Protein AF-A0A961IQ06-F1 (afdb_monomer_lite)

pLDDT: mean 85.42, std 9.03, range [46.91, 94.62]

Foldseek 3Di:
DDDPLLVLLLLLLQLLLLLLCVVPQCDPVNVVLSVLLCVLSVHDDPSSVVSVVSNVDRQDPVSNVVSLLVNLQLLVDPVSLVVVVVSLCSSVVVDPDDDPSNVVSSVVSVVSNVPPVSSVVSVVD

Secondary structure (DSSP, 8-state):
---HHHHHHHHHHHHHHHHHHHTSS--HHHHHHHHHHHHHTT--HHHHHHHHHHHTS---HHHHHHHHHHHHHHTTSHHHHHHHHHHHHHHHHT-SS--HHHHHHHHHHHHHHH-HHHHHHHHH-

Sequence (125 aa):
MFTQEDSLCEILLKVMMAEAWQAGPLDDERRSLVEGWLQTLCMEGPECARIQALMDREIDAFQAELHESELRAALASEENRRRVRRLLDRILGQRRTVFPLEAAVTEKIERLMNDRSGIERLLQS

Radius of gyration: 13.82 Å; chains: 1; bounding box: 31×32×42 Å

Structure (mmCIF, N/CA/C/O backbone):
data_AF-A0A961IQ06-F1
#
_entry.id   AF-A0A961IQ06-F1
#
loop_
_atom_site.group_PDB
_atom_site.id
_atom_site.type_symbol
_atom_site.label_atom_id
_atom_site.label_alt_id
_atom_site.label_comp_id
_atom_site.label_asym_id
_atom_site.label_entity_id
_atom_site.label_seq_id
_atom_site.pdbx_PDB_ins_code
_atom_site.Cartn_x
_atom_site.Cartn_y
_atom_site.Cartn_z
_atom_site.occupancy
_atom_site.B_iso_or_equiv
_atom_site.auth_seq_id
_atom_site.auth_comp_id
_atom_site.auth_asym_id
_atom_site.auth_atom_id
_atom_site.pdbx_PDB_model_num
ATOM 1 N N . MET A 1 1 ? 4.046 20.655 5.475 1.00 46.91 1 MET A N 1
ATOM 2 C CA . MET A 1 1 ? 2.894 20.593 6.398 1.00 46.91 1 MET A CA 1
ATOM 3 C C . MET A 1 1 ? 2.311 19.214 6.194 1.00 46.91 1 MET A C 1
ATOM 5 O O . MET A 1 1 ? 1.881 18.954 5.087 1.00 46.91 1 MET A O 1
ATOM 9 N N . PHE A 1 2 ? 2.437 18.319 7.171 1.00 51.84 2 PHE A N 1
ATOM 10 C CA . PHE A 1 2 ? 1.986 16.933 7.033 1.00 51.84 2 PHE A CA 1
ATOM 11 C C . PHE A 1 2 ? 0.458 16.916 7.071 1.00 51.84 2 PHE A C 1
ATOM 13 O O . PHE A 1 2 ? -0.130 17.302 8.086 1.00 51.84 2 PHE A O 1
ATOM 20 N N . THR A 1 3 ? -0.188 16.576 5.959 1.00 63.69 3 THR A N 1
ATOM 21 C CA . THR A 1 3 ? -1.649 16.505 5.899 1.00 63.69 3 THR A CA 1
ATOM 22 C C . THR A 1 3 ? -2.115 15.082 6.215 1.00 63.69 3 THR A C 1
ATOM 24 O O . THR A 1 3 ? -1.393 14.108 6.014 1.00 63.69 3 THR A O 1
ATOM 27 N N . GLN A 1 4 ? -3.348 14.930 6.711 1.00 66.62 4 GLN A N 1
ATOM 28 C CA . GLN A 1 4 ? -3.961 13.600 6.872 1.00 66.62 4 GLN A CA 1
ATOM 29 C C . GLN A 1 4 ? -4.054 12.823 5.546 1.00 66.62 4 GLN A C 1
ATOM 31 O O . GLN A 1 4 ? -4.210 11.604 5.559 1.00 66.62 4 GLN A O 1
ATOM 36 N N . GLU A 1 5 ? -4.001 13.523 4.413 1.00 74.12 5 GLU A N 1
ATOM 37 C CA . GLU A 1 5 ? -4.009 12.929 3.080 1.00 74.12 5 GLU A CA 1
ATOM 38 C C . GLU A 1 5 ? -2.672 12.242 2.778 1.00 74.12 5 GLU A C 1
ATOM 40 O O . GLU A 1 5 ? -2.673 11.078 2.380 1.00 74.12 5 GLU A O 1
ATOM 45 N N . ASP A 1 6 ? -1.551 12.884 3.121 1.00 76.94 6 ASP A N 1
ATOM 46 C CA . ASP A 1 6 ? -0.203 12.321 2.953 1.00 76.94 6 ASP A CA 1
ATOM 47 C C . ASP A 1 6 ? -0.021 11.027 3.758 1.00 76.94 6 ASP A C 1
ATOM 49 O O . ASP A 1 6 ? 0.550 10.053 3.270 1.00 76.94 6 ASP A O 1
ATOM 53 N N . SER A 1 7 ? -0.579 10.973 4.975 1.00 84.31 7 SER A N 1
ATOM 54 C CA . SER A 1 7 ? -0.534 9.767 5.816 1.00 84.31 7 SER A CA 1
ATOM 55 C C . SER A 1 7 ? -1.257 8.581 5.178 1.00 84.31 7 SER A C 1
ATOM 57 O O . SER A 1 7 ? -0.763 7.456 5.207 1.00 84.31 7 SER A O 1
ATOM 59 N N . LEU A 1 8 ? -2.447 8.819 4.616 1.00 90.00 8 LEU A N 1
ATOM 60 C CA . LEU A 1 8 ? -3.251 7.766 4.001 1.00 90.00 8 LEU A CA 1
ATOM 61 C C . LEU A 1 8 ? -2.615 7.276 2.696 1.00 90.00 8 LEU A C 1
ATOM 63 O O . LEU A 1 8 ? -2.597 6.072 2.449 1.00 90.00 8 LEU A O 1
ATOM 67 N N . CYS A 1 9 ? -2.074 8.195 1.892 1.00 90.19 9 CYS A N 1
ATOM 68 C CA . CYS A 1 9 ? -1.317 7.868 0.687 1.00 90.19 9 CYS A CA 1
ATOM 69 C C . CYS A 1 9 ? -0.070 7.037 1.013 1.00 90.19 9 CYS A C 1
ATOM 71 O O . CYS A 1 9 ? 0.178 6.034 0.345 1.00 90.19 9 CYS A O 1
ATOM 73 N N . GLU A 1 10 ? 0.673 7.393 2.066 1.00 90.12 10 GLU A N 1
ATOM 74 C CA . GLU A 1 10 ? 1.839 6.628 2.511 1.00 90.12 10 GLU A CA 1
ATOM 75 C C . GLU A 1 10 ? 1.453 5.201 2.937 1.00 90.12 10 GLU A C 1
ATOM 77 O O . GLU A 1 10 ? 2.075 4.238 2.488 1.00 90.12 10 GLU A O 1
ATOM 82 N N . ILE A 1 11 ? 0.416 5.045 3.771 1.00 92.62 11 ILE A N 1
ATOM 83 C CA . ILE A 1 11 ? -0.064 3.726 4.223 1.00 92.62 11 ILE A CA 1
ATOM 84 C C . ILE A 1 11 ? -0.517 2.877 3.030 1.00 92.62 11 ILE A C 1
ATOM 86 O O . ILE A 1 11 ? -0.146 1.708 2.926 1.00 92.62 11 ILE A O 1
ATOM 90 N N . LEU A 1 12 ? -1.284 3.463 2.107 1.00 93.75 12 LEU A N 1
ATOM 91 C CA . LEU A 1 12 ? -1.732 2.775 0.900 1.00 93.75 12 LEU A CA 1
ATOM 92 C C . LEU A 1 12 ? -0.536 2.291 0.069 1.00 93.75 12 LEU A C 1
ATOM 94 O O . LEU A 1 12 ? -0.469 1.110 -0.266 1.00 93.75 12 LEU A O 1
ATOM 98 N N . LEU A 1 13 ? 0.438 3.164 -0.200 1.00 92.25 13 LEU A N 1
ATOM 99 C CA . LEU A 1 13 ? 1.631 2.824 -0.979 1.00 92.25 13 LEU A CA 1
ATOM 100 C C . LEU A 1 13 ? 2.475 1.728 -0.335 1.00 92.25 13 LEU A C 1
ATOM 102 O O . LEU A 1 13 ? 2.999 0.884 -1.055 1.00 92.25 13 LEU A O 1
ATOM 106 N N . LYS A 1 14 ? 2.584 1.693 0.996 1.00 93.06 14 LYS A N 1
ATOM 107 C CA . LYS A 1 14 ? 3.280 0.607 1.702 1.00 93.06 14 LYS A CA 1
ATOM 108 C C . LYS A 1 14 ? 2.630 -0.752 1.453 1.00 93.06 14 LYS A C 1
ATOM 110 O O . LYS A 1 14 ? 3.340 -1.723 1.210 1.00 93.06 14 LYS A O 1
ATOM 115 N N . VAL A 1 15 ? 1.298 -0.824 1.455 1.00 94.50 15 VAL A N 1
ATOM 116 C CA . VAL A 1 15 ? 0.579 -2.071 1.137 1.00 94.50 15 VAL A CA 1
ATOM 117 C C . VAL A 1 15 ? 0.762 -2.452 -0.331 1.00 94.50 15 VAL A C 1
ATOM 119 O O . VAL A 1 15 ? 1.050 -3.608 -0.632 1.00 94.50 15 VAL A O 1
ATOM 122 N N . MET A 1 16 ? 0.657 -1.486 -1.247 1.00 92.38 16 MET A N 1
ATOM 123 C CA . MET A 1 16 ? 0.891 -1.727 -2.676 1.00 92.38 16 MET A CA 1
ATOM 124 C C . MET A 1 16 ? 2.325 -2.217 -2.943 1.00 92.38 16 MET A C 1
ATOM 126 O O . MET A 1 16 ? 2.540 -3.109 -3.760 1.00 92.38 16 MET A O 1
ATOM 130 N N . MET A 1 17 ? 3.302 -1.663 -2.221 1.00 91.31 17 MET A N 1
ATOM 131 C CA . MET A 1 17 ? 4.707 -2.058 -2.279 1.00 91.31 17 MET A CA 1
ATOM 132 C C . MET A 1 17 ? 4.933 -3.473 -1.744 1.00 91.31 17 MET A C 1
ATOM 134 O O . MET A 1 17 ? 5.663 -4.253 -2.349 1.00 91.31 17 MET A O 1
ATOM 138 N N . ALA A 1 18 ? 4.297 -3.816 -0.623 1.00 91.88 18 ALA A N 1
ATOM 139 C CA . ALA A 1 18 ? 4.384 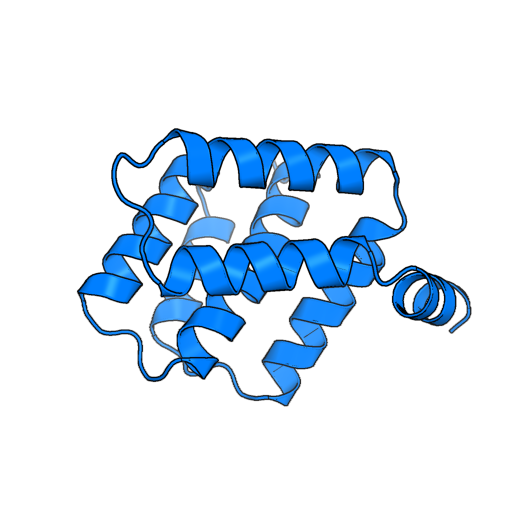-5.152 -0.047 1.00 91.88 18 ALA A CA 1
ATOM 140 C C . ALA A 1 18 ? 3.866 -6.213 -1.029 1.00 91.88 18 ALA A C 1
ATOM 142 O O . ALA A 1 18 ? 4.516 -7.235 -1.234 1.00 91.88 18 ALA A O 1
ATOM 143 N N . GLU A 1 19 ? 2.744 -5.943 -1.698 1.00 91.00 19 GLU A N 1
ATOM 144 C CA . GLU A 1 19 ? 2.200 -6.830 -2.732 1.00 91.00 19 GLU A CA 1
ATOM 145 C C . GLU A 1 19 ? 3.140 -6.933 -3.951 1.00 91.00 19 GLU A C 1
ATOM 147 O O . GLU A 1 19 ? 3.345 -8.019 -4.495 1.00 91.00 19 GLU A O 1
ATOM 152 N N . ALA A 1 20 ? 3.782 -5.827 -4.344 1.00 88.25 20 ALA A N 1
ATOM 153 C CA . ALA A 1 20 ? 4.781 -5.823 -5.414 1.00 88.25 20 ALA A CA 1
ATOM 154 C C . ALA A 1 20 ? 5.989 -6.720 -5.103 1.00 88.25 20 ALA A C 1
ATOM 156 O O . ALA A 1 20 ? 6.426 -7.463 -5.982 1.00 88.25 20 ALA A O 1
ATOM 157 N N . TRP A 1 21 ? 6.476 -6.704 -3.859 1.00 88.06 21 TRP A N 1
ATOM 158 C CA . TRP A 1 21 ? 7.554 -7.584 -3.395 1.00 88.06 21 TRP A CA 1
ATOM 159 C C . TRP A 1 21 ? 7.125 -9.048 -3.259 1.00 88.06 21 TRP A C 1
ATOM 161 O O . TRP A 1 21 ? 7.910 -9.944 -3.570 1.00 88.06 21 TRP A O 1
ATOM 171 N N . GLN A 1 22 ? 5.878 -9.318 -2.861 1.00 85.38 22 GLN A N 1
ATOM 172 C CA . GLN A 1 22 ? 5.345 -10.687 -2.808 1.00 85.38 22 GLN A CA 1
ATOM 173 C C . GLN A 1 22 ? 5.275 -11.341 -4.194 1.00 85.38 22 GLN A C 1
ATOM 175 O O . GLN A 1 22 ? 5.462 -12.552 -4.318 1.00 85.38 22 GLN A O 1
ATOM 180 N N . ALA A 1 23 ? 5.080 -10.549 -5.252 1.00 79.75 23 ALA A N 1
ATOM 181 C CA . ALA A 1 23 ? 5.167 -11.021 -6.634 1.00 79.75 23 ALA A CA 1
ATOM 182 C C . ALA A 1 23 ? 6.616 -11.309 -7.095 1.00 79.75 23 ALA A C 1
ATOM 184 O O . ALA A 1 23 ? 6.836 -11.725 -8.240 1.00 79.75 23 ALA A O 1
ATOM 185 N N . GLY A 1 24 ? 7.619 -11.052 -6.250 1.00 81.50 24 GLY A N 1
ATOM 186 C CA . GLY A 1 24 ? 9.054 -11.213 -6.495 1.00 81.50 24 GLY A CA 1
ATOM 187 C C . GLY A 1 24 ? 9.819 -9.881 -6.451 1.00 81.50 24 GLY A C 1
ATOM 188 O O . GLY A 1 24 ? 9.206 -8.827 -6.286 1.00 81.50 24 GLY A O 1
ATOM 189 N N . PRO A 1 25 ? 11.149 -9.899 -6.654 1.00 81.62 25 PRO A N 1
ATOM 190 C CA . PRO A 1 25 ? 11.961 -8.686 -6.649 1.00 81.62 25 PRO A CA 1
ATOM 191 C C . PRO A 1 25 ? 11.427 -7.601 -7.591 1.00 81.62 25 PRO A C 1
ATOM 193 O O . PRO A 1 25 ? 10.887 -7.895 -8.660 1.00 81.62 25 PRO A O 1
ATOM 196 N N . LEU A 1 26 ? 11.594 -6.340 -7.191 1.00 82.75 26 LEU A N 1
ATOM 197 C CA . LEU A 1 26 ? 11.237 -5.180 -8.005 1.00 82.75 26 LEU A CA 1
ATOM 198 C C . LEU A 1 26 ? 12.229 -5.008 -9.163 1.00 82.75 26 LEU A C 1
ATOM 200 O O . LEU A 1 26 ? 13.264 -4.351 -9.019 1.00 82.75 26 LEU A O 1
ATOM 204 N N . ASP A 1 27 ? 11.895 -5.611 -10.301 1.00 85.69 27 ASP A N 1
ATOM 205 C CA . ASP A 1 27 ? 12.509 -5.324 -11.597 1.00 85.69 27 ASP A CA 1
ATOM 206 C C . ASP A 1 27 ? 12.158 -3.908 -12.101 1.00 85.69 27 ASP A C 1
ATOM 208 O O . ASP A 1 27 ? 11.341 -3.196 -11.510 1.00 85.69 27 ASP A O 1
ATOM 212 N N . ASP A 1 28 ? 12.795 -3.478 -13.193 1.00 85.56 28 ASP A N 1
ATOM 213 C CA . ASP A 1 28 ? 12.638 -2.125 -13.746 1.00 85.56 28 ASP A CA 1
ATOM 214 C C . ASP A 1 28 ? 11.177 -1.789 -14.096 1.00 85.56 28 ASP A C 1
ATOM 216 O O . ASP A 1 28 ? 10.733 -0.650 -13.933 1.00 85.56 28 ASP A O 1
ATOM 220 N N . GLU A 1 29 ? 10.400 -2.783 -14.533 1.00 84.75 29 GLU A N 1
ATOM 221 C CA . GLU A 1 29 ? 8.997 -2.604 -14.904 1.00 84.75 29 GLU A CA 1
ATOM 222 C C . GLU A 1 29 ? 8.120 -2.366 -13.669 1.00 84.75 29 GLU A C 1
ATOM 224 O O . GLU A 1 29 ? 7.334 -1.413 -13.631 1.00 84.75 29 GLU A O 1
ATOM 229 N N . ARG A 1 30 ? 8.301 -3.164 -12.612 1.00 84.94 30 ARG A N 1
ATOM 230 C CA . ARG A 1 30 ? 7.602 -2.977 -11.331 1.00 84.94 30 ARG A CA 1
ATOM 231 C C . ARG A 1 30 ? 8.049 -1.705 -10.618 1.00 84.94 30 ARG A C 1
ATOM 233 O O . ARG A 1 30 ? 7.223 -1.041 -9.996 1.00 84.94 30 ARG A O 1
ATOM 240 N N . ARG A 1 31 ? 9.323 -1.318 -10.730 1.00 87.38 31 ARG A N 1
ATOM 241 C CA . ARG A 1 31 ? 9.809 -0.031 -10.205 1.00 87.38 31 ARG A CA 1
ATOM 242 C C . ARG A 1 31 ? 9.122 1.139 -10.899 1.00 87.38 31 ARG A C 1
ATOM 244 O O . ARG A 1 31 ? 8.557 1.990 -10.218 1.00 87.38 31 ARG A O 1
ATOM 251 N N . SER A 1 32 ? 9.070 1.130 -12.231 1.00 87.38 32 SER A N 1
ATOM 252 C CA . SER A 1 32 ? 8.360 2.156 -13.004 1.00 87.38 32 SER A CA 1
ATOM 253 C C . SER A 1 32 ? 6.861 2.197 -12.677 1.00 87.38 32 SER A C 1
ATOM 255 O O . SER A 1 32 ? 6.237 3.261 -12.639 1.00 87.38 32 SER A O 1
ATOM 257 N N . LEU A 1 33 ? 6.265 1.038 -12.380 1.00 86.81 33 LEU A N 1
ATOM 258 C CA . LEU A 1 33 ? 4.884 0.944 -11.924 1.00 86.81 33 LEU A CA 1
ATOM 259 C C . LEU A 1 33 ? 4.659 1.713 -10.614 1.00 86.81 33 LEU A C 1
ATOM 261 O O . LEU A 1 33 ? 3.769 2.565 -10.556 1.00 86.81 33 LEU A O 1
ATOM 265 N N . VAL A 1 34 ? 5.496 1.450 -9.607 1.00 85.69 34 VAL A N 1
ATOM 266 C CA . VAL A 1 34 ? 5.460 2.132 -8.305 1.00 85.69 34 VAL A CA 1
ATOM 267 C C . VAL A 1 34 ? 5.699 3.629 -8.461 1.00 85.69 34 VAL A C 1
ATOM 269 O O . VAL A 1 34 ? 4.980 4.429 -7.863 1.00 85.69 34 VAL A O 1
ATOM 272 N N . GLU A 1 35 ? 6.693 4.030 -9.252 1.00 88.00 35 GLU A N 1
ATOM 273 C CA . GLU A 1 35 ? 6.967 5.444 -9.522 1.00 88.00 35 GLU A CA 1
ATOM 274 C C . GLU A 1 35 ? 5.744 6.139 -10.127 1.00 88.00 35 GLU A C 1
ATOM 276 O O . GLU A 1 35 ? 5.407 7.259 -9.740 1.00 88.00 35 GLU A O 1
ATOM 281 N N . GLY A 1 36 ? 5.021 5.443 -11.009 1.00 88.06 36 GLY A N 1
ATOM 282 C CA . GLY A 1 36 ? 3.734 5.902 -11.517 1.00 88.06 36 GLY A CA 1
ATOM 283 C C . GLY A 1 36 ? 2.708 6.118 -10.402 1.00 88.06 36 GLY A C 1
ATOM 284 O O . GLY A 1 36 ? 2.068 7.165 -10.368 1.00 88.06 36 GLY A O 1
ATOM 285 N N . TRP A 1 37 ? 2.580 5.189 -9.448 1.00 88.62 37 TRP A N 1
ATOM 286 C CA . TRP A 1 37 ? 1.675 5.362 -8.303 1.00 88.62 37 TRP A CA 1
ATOM 287 C C . TRP A 1 37 ? 2.062 6.559 -7.428 1.00 88.62 37 TRP A C 1
ATOM 289 O O . TRP A 1 37 ? 1.189 7.332 -7.038 1.00 88.62 37 TRP A O 1
ATOM 299 N N . LEU A 1 38 ? 3.357 6.756 -7.161 1.00 85.56 38 LEU A N 1
ATOM 300 C CA . LEU A 1 38 ? 3.863 7.914 -6.415 1.00 85.56 38 LEU A CA 1
ATOM 301 C C . LEU A 1 38 ? 3.470 9.237 -7.084 1.00 85.56 38 LEU A C 1
ATOM 303 O O . LEU A 1 38 ? 2.976 10.147 -6.414 1.00 85.56 38 LEU A O 1
ATOM 307 N N . GLN A 1 39 ? 3.633 9.320 -8.407 1.00 85.62 39 GLN A N 1
ATOM 308 C CA . GLN A 1 39 ? 3.231 10.487 -9.193 1.00 85.62 39 GLN A CA 1
ATOM 309 C C . GLN A 1 39 ? 1.711 10.691 -9.173 1.00 85.62 39 GLN A C 1
ATOM 311 O O . GLN A 1 39 ? 1.238 11.813 -8.977 1.00 85.62 39 GLN A O 1
ATOM 316 N N . THR A 1 40 ? 0.927 9.619 -9.328 1.00 85.38 40 THR A N 1
ATOM 317 C CA . THR A 1 40 ? -0.540 9.674 -9.277 1.00 85.38 40 THR A CA 1
ATOM 318 C C . THR A 1 40 ? -1.047 10.177 -7.930 1.00 85.38 40 THR A C 1
ATOM 320 O O . THR A 1 40 ? -2.003 10.953 -7.886 1.00 85.38 40 THR A O 1
ATOM 323 N N . LEU A 1 41 ? -0.412 9.757 -6.838 1.00 83.69 41 LEU A N 1
ATOM 324 C CA . LEU A 1 41 ? -0.780 10.150 -5.480 1.00 83.69 41 LEU A CA 1
ATOM 325 C C . LEU A 1 41 ? -0.204 11.510 -5.068 1.00 83.69 41 LEU A C 1
ATOM 327 O O . LEU A 1 41 ? -0.449 11.941 -3.946 1.00 83.69 41 LEU A O 1
ATOM 331 N N . CYS A 1 42 ? 0.504 12.200 -5.973 1.00 77.56 42 CYS A N 1
ATOM 332 C CA . CYS A 1 42 ? 1.116 13.509 -5.735 1.00 77.56 42 CYS A CA 1
ATOM 333 C C . CYS A 1 42 ? 1.984 13.536 -4.464 1.00 77.56 42 CYS A C 1
ATOM 335 O O . CYS A 1 42 ? 2.033 14.544 -3.764 1.00 77.56 42 CYS A O 1
ATOM 337 N N . MET A 1 43 ? 2.650 12.420 -4.155 1.00 75.62 43 MET A N 1
ATOM 338 C CA . MET A 1 43 ? 3.509 12.324 -2.981 1.00 75.62 43 MET A CA 1
ATOM 339 C C . MET A 1 43 ? 4.808 13.091 -3.222 1.00 75.62 43 MET A C 1
ATOM 341 O O . MET A 1 43 ? 5.605 12.734 -4.092 1.00 75.62 43 MET A O 1
ATOM 345 N N . GLU A 1 44 ? 5.052 14.107 -2.403 1.00 71.12 44 GLU A N 1
ATOM 346 C CA . GLU A 1 44 ? 6.270 14.915 -2.423 1.00 71.12 44 GLU A CA 1
ATOM 347 C C . GLU A 1 44 ? 6.947 14.907 -1.046 1.00 71.12 44 GLU A C 1
ATOM 349 O O . GLU A 1 44 ? 6.380 14.458 -0.053 1.00 71.12 44 GLU A O 1
ATOM 354 N N . GLY A 1 45 ? 8.189 15.391 -0.973 1.00 77.44 45 GLY A N 1
ATOM 355 C CA . GLY A 1 45 ? 8.878 15.570 0.305 1.00 77.44 45 GLY A CA 1
ATOM 356 C C . GLY A 1 45 ? 9.340 14.261 0.978 1.00 77.44 45 GLY A C 1
ATOM 357 O O . GLY A 1 45 ? 9.667 13.287 0.291 1.00 77.44 45 GLY A O 1
ATOM 358 N N . PRO A 1 46 ? 9.469 14.241 2.320 1.00 78.94 46 PRO A N 1
ATOM 359 C CA . PRO A 1 46 ? 10.073 13.122 3.049 1.00 78.94 46 PRO A CA 1
ATOM 360 C C . PRO A 1 46 ? 9.268 11.816 2.965 1.00 78.94 46 PRO A C 1
ATOM 362 O O . PRO A 1 46 ? 9.835 10.738 3.123 1.00 78.94 46 PRO A O 1
ATOM 365 N N . GLU A 1 47 ? 7.967 11.878 2.698 1.00 79.44 47 GLU A N 1
ATOM 366 C CA . GLU A 1 47 ? 7.087 10.727 2.471 1.00 79.44 47 GLU A CA 1
ATOM 367 C C . GLU A 1 47 ? 7.491 9.988 1.194 1.00 79.44 47 GLU A C 1
ATOM 369 O O . GLU A 1 47 ? 7.679 8.771 1.203 1.00 79.44 47 GLU A O 1
ATOM 374 N N . CYS A 1 48 ? 7.689 10.735 0.105 1.00 81.94 48 CYS A N 1
ATOM 375 C CA . CYS A 1 48 ? 8.124 10.188 -1.175 1.00 81.94 48 CYS A CA 1
ATOM 376 C C . CYS A 1 48 ? 9.500 9.518 -1.044 1.00 81.94 48 CYS A C 1
ATOM 378 O O . CYS A 1 48 ? 9.673 8.376 -1.465 1.00 81.94 48 CYS A O 1
ATOM 380 N N . ALA A 1 49 ? 10.441 10.168 -0.348 1.00 84.25 49 ALA A N 1
ATOM 381 C CA . ALA A 1 49 ? 11.763 9.601 -0.075 1.00 84.25 49 ALA A CA 1
ATOM 382 C C . ALA A 1 49 ? 11.695 8.304 0.755 1.00 84.25 49 ALA A C 1
ATOM 384 O O . ALA A 1 49 ? 12.457 7.370 0.508 1.00 84.25 49 ALA A O 1
ATOM 385 N N . ARG A 1 50 ? 10.767 8.212 1.720 1.00 84.69 50 ARG A N 1
ATOM 386 C CA . ARG A 1 50 ? 10.547 6.985 2.502 1.00 84.69 50 ARG A CA 1
ATOM 387 C C . ARG A 1 50 ? 10.028 5.842 1.634 1.00 84.69 50 ARG A C 1
ATOM 389 O O . ARG A 1 50 ? 10.536 4.734 1.765 1.00 84.69 50 ARG A O 1
ATOM 396 N N . ILE A 1 51 ? 9.071 6.093 0.738 1.00 84.75 51 ILE A N 1
ATOM 397 C CA . ILE A 1 51 ? 8.575 5.055 -0.181 1.00 84.75 51 ILE A CA 1
ATOM 398 C C . ILE A 1 51 ? 9.650 4.649 -1.193 1.00 84.75 51 ILE A C 1
ATOM 400 O O . ILE A 1 51 ? 9.823 3.459 -1.433 1.00 84.75 51 ILE A O 1
ATOM 404 N N . GLN A 1 52 ? 10.426 5.595 -1.726 1.00 85.12 52 GLN A N 1
ATOM 405 C CA . GLN A 1 52 ? 11.561 5.282 -2.602 1.00 85.12 52 GLN A CA 1
ATOM 406 C C . GLN A 1 52 ? 12.591 4.395 -1.891 1.00 85.12 52 GLN A C 1
ATOM 408 O O . GLN A 1 52 ? 13.019 3.390 -2.444 1.00 85.12 52 GLN A O 1
ATOM 413 N N . ALA A 1 53 ? 12.912 4.678 -0.626 1.00 86.31 53 ALA A N 1
ATOM 414 C CA . ALA A 1 53 ? 13.801 3.822 0.162 1.00 86.31 53 ALA A CA 1
ATOM 415 C C . ALA A 1 53 ? 13.229 2.411 0.412 1.00 86.31 53 ALA A C 1
ATOM 417 O O . ALA A 1 53 ? 13.996 1.468 0.609 1.00 86.31 53 ALA A O 1
ATOM 418 N N . LEU A 1 54 ? 11.901 2.245 0.408 1.00 84.56 54 LEU A N 1
ATOM 419 C CA . LEU A 1 54 ? 11.252 0.929 0.471 1.00 84.56 54 LEU A CA 1
ATOM 420 C C . LEU A 1 54 ? 11.326 0.165 -0.861 1.00 84.56 54 LEU A C 1
ATOM 422 O O . LEU A 1 54 ? 11.225 -1.056 -0.853 1.00 84.56 54 LEU A O 1
ATOM 426 N N . MET A 1 55 ? 11.551 0.833 -1.996 1.00 85.12 55 MET A N 1
ATOM 427 C CA . MET A 1 55 ? 11.759 0.151 -3.285 1.00 85.12 55 MET A CA 1
ATOM 428 C C . MET A 1 55 ? 13.084 -0.615 -3.333 1.00 85.12 55 MET A C 1
ATOM 430 O O . MET A 1 55 ? 13.222 -1.587 -4.071 1.00 85.12 55 MET A O 1
ATOM 434 N N . ASP A 1 56 ? 14.064 -0.189 -2.541 1.00 86.19 56 ASP A N 1
ATOM 435 C CA . ASP A 1 56 ? 15.388 -0.812 -2.488 1.00 86.19 56 ASP A CA 1
ATOM 436 C C . ASP A 1 56 ? 15.515 -1.859 -1.377 1.00 86.19 56 ASP A C 1
ATOM 438 O O . ASP A 1 56 ? 16.573 -2.468 -1.210 1.00 86.19 56 ASP A O 1
ATOM 442 N N . ARG A 1 57 ? 14.447 -2.080 -0.604 1.00 86.69 57 ARG A N 1
ATOM 443 C CA . ARG A 1 57 ? 14.434 -2.997 0.535 1.00 86.69 57 ARG A CA 1
ATOM 444 C C . ARG A 1 57 ? 13.326 -4.018 0.361 1.00 86.69 57 ARG A C 1
ATOM 446 O O . ARG A 1 57 ? 12.170 -3.646 0.207 1.00 86.69 57 ARG A O 1
ATOM 453 N N . GLU A 1 58 ? 13.688 -5.293 0.436 1.00 85.62 58 GLU A N 1
ATOM 454 C CA . GLU A 1 58 ? 12.703 -6.369 0.491 1.00 85.62 58 GLU A CA 1
ATOM 455 C C . GLU A 1 58 ? 11.772 -6.158 1.689 1.00 85.62 58 GLU A C 1
ATOM 457 O O . GLU A 1 58 ? 12.234 -5.883 2.802 1.00 85.62 58 GLU A O 1
ATOM 462 N N . ILE A 1 59 ? 10.467 -6.261 1.437 1.00 89.00 59 ILE A N 1
ATOM 463 C CA . ILE A 1 59 ? 9.438 -6.223 2.471 1.00 89.00 59 ILE A CA 1
ATOM 464 C C . ILE A 1 59 ? 9.144 -7.661 2.875 1.00 89.00 59 ILE A C 1
ATOM 466 O O . ILE A 1 59 ? 8.596 -8.433 2.087 1.00 89.00 59 ILE A O 1
ATOM 470 N N . ASP A 1 60 ? 9.512 -8.018 4.102 1.00 89.81 60 ASP A N 1
ATOM 471 C CA . ASP A 1 60 ? 9.224 -9.345 4.633 1.00 89.81 60 ASP A CA 1
ATOM 472 C C . ASP A 1 60 ? 7.730 -9.520 4.976 1.00 89.81 60 ASP A C 1
ATOM 474 O O . ASP A 1 60 ? 6.935 -8.574 4.991 1.00 89.81 60 ASP A O 1
ATOM 478 N N . ALA A 1 61 ? 7.328 -10.761 5.257 1.00 89.06 61 ALA A N 1
ATOM 479 C CA . ALA A 1 61 ? 5.935 -11.084 5.563 1.00 89.06 61 ALA A CA 1
ATOM 480 C C . ALA A 1 61 ? 5.401 -10.340 6.802 1.00 89.06 61 ALA A C 1
ATOM 482 O O . ALA A 1 61 ? 4.223 -9.989 6.839 1.00 89.06 61 ALA A O 1
ATOM 483 N N . PHE A 1 62 ? 6.256 -10.071 7.793 1.00 92.62 62 PHE A N 1
ATOM 484 C CA . PHE A 1 62 ? 5.863 -9.356 9.006 1.00 92.62 62 PHE A CA 1
ATOM 485 C C . PHE A 1 62 ? 5.605 -7.873 8.714 1.00 92.62 62 PHE A C 1
ATOM 487 O O . PHE A 1 62 ? 4.599 -7.316 9.149 1.00 92.62 62 PHE A O 1
ATOM 494 N N . GLN A 1 63 ? 6.475 -7.235 7.931 1.00 92.38 63 GLN A N 1
ATOM 495 C CA . GLN A 1 63 ? 6.284 -5.861 7.474 1.00 92.38 63 GLN A CA 1
ATOM 496 C C . GLN A 1 63 ? 5.042 -5.729 6.590 1.00 92.38 63 GLN A C 1
ATOM 498 O O . GLN A 1 63 ? 4.271 -4.786 6.761 1.00 92.38 63 GLN A O 1
ATOM 503 N N . ALA A 1 64 ? 4.805 -6.688 5.691 1.00 92.12 64 ALA A N 1
ATOM 504 C CA . ALA A 1 64 ? 3.594 -6.722 4.880 1.00 92.12 64 ALA A CA 1
ATOM 505 C C . ALA A 1 64 ? 2.327 -6.778 5.755 1.00 92.12 64 ALA A C 1
ATOM 507 O O . ALA A 1 64 ? 1.415 -5.971 5.572 1.00 92.12 64 ALA A O 1
ATOM 508 N N . GLU A 1 65 ? 2.291 -7.669 6.752 1.00 93.31 65 GLU A N 1
ATOM 509 C CA . GLU A 1 65 ? 1.166 -7.785 7.689 1.00 93.31 65 GLU A CA 1
ATOM 510 C C . GLU A 1 65 ? 0.965 -6.511 8.526 1.00 93.31 65 GLU A C 1
ATOM 512 O O . GLU A 1 65 ? -0.174 -6.081 8.754 1.00 93.31 65 GLU A O 1
ATOM 517 N N . LEU A 1 66 ? 2.061 -5.867 8.939 1.00 93.81 66 LEU A N 1
ATOM 518 C CA . LEU A 1 66 ? 2.025 -4.586 9.639 1.00 93.81 66 LEU A CA 1
ATOM 519 C C . LEU A 1 66 ? 1.372 -3.504 8.769 1.00 93.81 66 LEU A C 1
ATOM 521 O O . LEU A 1 66 ? 0.440 -2.842 9.223 1.00 93.81 66 LEU A O 1
ATOM 525 N N . HIS A 1 67 ? 1.797 -3.361 7.513 1.00 94.00 67 HIS A N 1
ATOM 526 C CA . HIS A 1 67 ? 1.231 -2.378 6.584 1.00 94.00 67 HIS A CA 1
ATOM 527 C C . HIS A 1 67 ? -0.248 -2.640 6.290 1.00 94.00 67 HIS A C 1
ATOM 529 O O . HIS A 1 67 ? -1.054 -1.709 6.259 1.00 94.00 67 HIS A O 1
ATOM 535 N N . GLU A 1 68 ? -0.644 -3.905 6.125 1.00 94.56 68 GLU A N 1
ATOM 536 C CA . GLU A 1 68 ? -2.059 -4.243 5.973 1.00 94.56 68 GLU A CA 1
ATOM 537 C C . GLU A 1 68 ? -2.875 -3.871 7.215 1.00 94.56 68 GLU A C 1
ATOM 539 O O . GLU A 1 68 ? -4.004 -3.396 7.094 1.00 94.56 68 GLU A O 1
ATOM 544 N N . SER A 1 69 ? -2.324 -4.078 8.411 1.00 93.62 69 SER A N 1
ATOM 545 C CA . SER A 1 69 ? -2.981 -3.725 9.672 1.00 93.62 69 SER A CA 1
ATOM 546 C C . SER A 1 69 ? -3.121 -2.209 9.838 1.00 93.62 69 SER A C 1
ATOM 548 O O . SER A 1 69 ? -4.198 -1.739 10.207 1.00 93.62 69 SER A O 1
ATOM 550 N N . GLU A 1 70 ? -2.087 -1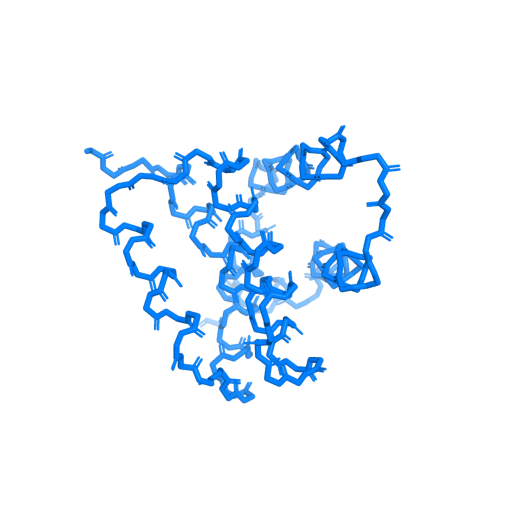.438 9.483 1.00 93.75 70 GLU A N 1
ATOM 551 C CA . GLU A 1 70 ? -2.140 0.030 9.415 1.00 93.75 70 GLU A CA 1
ATOM 552 C C . GLU A 1 70 ? -3.255 0.497 8.468 1.00 93.75 70 GLU A C 1
ATOM 554 O O . GLU A 1 70 ? -4.054 1.373 8.816 1.00 93.75 70 GLU A O 1
ATOM 559 N N . LEU A 1 71 ? -3.368 -0.126 7.289 1.00 94.62 71 LEU A N 1
ATOM 560 C CA . LEU A 1 71 ? -4.422 0.202 6.335 1.00 94.62 71 LEU A CA 1
ATOM 561 C C . LEU A 1 71 ? -5.810 -0.192 6.854 1.00 94.62 71 LEU A C 1
ATOM 563 O O . LEU A 1 71 ? -6.736 0.609 6.742 1.00 94.62 71 LEU A O 1
ATOM 567 N N . ARG A 1 72 ? -5.980 -1.374 7.461 1.00 94.12 72 ARG A N 1
ATOM 568 C CA . ARG A 1 72 ? -7.257 -1.776 8.083 1.00 94.12 72 ARG A CA 1
ATOM 569 C C . ARG A 1 72 ? -7.689 -0.770 9.153 1.00 94.12 72 ARG A C 1
ATOM 571 O O . ARG A 1 72 ? -8.845 -0.349 9.152 1.00 94.12 72 ARG A O 1
ATOM 578 N N . ALA A 1 73 ? -6.768 -0.328 10.008 1.00 91.50 73 ALA A N 1
ATOM 579 C CA . ALA A 1 73 ? -7.047 0.699 11.008 1.00 91.50 73 ALA A CA 1
ATOM 580 C C . ALA A 1 73 ? -7.473 2.025 10.354 1.00 91.50 73 ALA A C 1
ATOM 582 O O . ALA A 1 73 ? -8.477 2.619 10.749 1.00 91.50 73 ALA A O 1
ATOM 583 N N . ALA A 1 74 ? -6.786 2.461 9.293 1.00 91.94 74 ALA A N 1
ATOM 584 C CA . ALA A 1 74 ? -7.181 3.652 8.543 1.00 91.94 74 ALA A CA 1
ATOM 585 C C . ALA A 1 74 ? -8.578 3.507 7.906 1.00 91.94 74 ALA A C 1
ATOM 587 O O . ALA A 1 74 ? -9.354 4.467 7.893 1.00 91.94 74 ALA A O 1
ATOM 588 N N . LEU A 1 75 ? -8.926 2.310 7.426 1.00 93.12 75 LEU A N 1
ATOM 589 C CA . LEU A 1 75 ? -10.207 1.968 6.800 1.00 93.12 75 LEU A CA 1
ATOM 590 C C . LEU A 1 75 ? -11.377 1.818 7.789 1.00 93.12 75 LEU A C 1
ATOM 592 O O . LEU A 1 75 ? -12.512 1.622 7.345 1.00 93.12 75 LEU A O 1
ATOM 596 N N . ALA A 1 76 ? -11.148 1.952 9.099 1.00 90.38 76 ALA A N 1
ATOM 597 C CA . ALA A 1 76 ? -12.220 2.081 10.089 1.00 90.38 76 ALA A CA 1
ATOM 598 C C . ALA A 1 76 ? -13.080 3.336 9.857 1.00 90.38 76 ALA A C 1
ATOM 600 O O . ALA A 1 76 ? -14.276 3.345 10.145 1.00 90.38 76 ALA A O 1
ATOM 601 N N . SER A 1 77 ? -12.483 4.394 9.300 1.00 90.44 77 SER A N 1
ATOM 602 C CA . SER A 1 77 ? -13.201 5.609 8.926 1.00 90.44 77 SER A CA 1
ATOM 603 C C . SER A 1 77 ? -13.837 5.468 7.543 1.00 90.44 77 SER A C 1
ATOM 605 O O . SER A 1 77 ? -13.152 5.251 6.543 1.00 90.44 77 SER A O 1
ATOM 607 N N . GLU A 1 78 ? -15.151 5.682 7.460 1.00 90.56 78 GLU A N 1
ATOM 608 C CA . GLU A 1 78 ? -15.880 5.733 6.185 1.00 90.56 78 GLU A CA 1
ATOM 609 C C . GLU A 1 78 ? -15.342 6.832 5.252 1.00 90.56 78 GLU A C 1
ATOM 611 O O . GLU A 1 78 ? -15.312 6.662 4.033 1.00 90.56 78 GLU A O 1
ATOM 616 N N . GLU A 1 79 ? -14.842 7.937 5.807 1.00 92.00 79 GLU A N 1
ATOM 617 C CA . GLU A 1 79 ? -14.178 8.975 5.020 1.00 92.00 79 GLU A CA 1
ATOM 618 C C . GLU A 1 79 ? -12.908 8.440 4.346 1.00 92.00 79 GLU A C 1
ATOM 620 O O . GLU A 1 79 ? -12.726 8.626 3.139 1.00 92.00 79 GLU A O 1
ATOM 625 N N . ASN A 1 80 ? -12.069 7.719 5.093 1.00 92.75 80 ASN A N 1
ATOM 626 C CA . ASN A 1 80 ? -10.854 7.111 4.557 1.00 92.75 80 ASN A CA 1
ATOM 627 C C . ASN A 1 80 ? -11.172 6.015 3.540 1.00 92.75 80 ASN A C 1
ATOM 629 O O . ASN A 1 80 ? -10.524 5.964 2.500 1.00 92.75 80 ASN A O 1
ATOM 633 N N . ARG A 1 81 ? -12.213 5.200 3.757 1.00 92.56 81 ARG A N 1
ATOM 634 C CA . ARG A 1 81 ? -12.674 4.210 2.763 1.00 92.56 81 ARG A CA 1
ATOM 635 C C . ARG A 1 81 ? -13.028 4.879 1.435 1.00 92.56 81 ARG A C 1
ATOM 637 O O . ARG A 1 81 ? -12.616 4.412 0.374 1.00 92.56 81 ARG A O 1
ATOM 644 N N . ARG A 1 82 ? -13.758 5.999 1.478 1.00 93.56 82 ARG A N 1
ATOM 645 C CA . ARG A 1 82 ? -14.091 6.774 0.272 1.00 93.56 82 ARG A CA 1
ATOM 646 C C . ARG A 1 82 ? -12.860 7.409 -0.365 1.00 93.56 82 ARG A C 1
ATOM 648 O O . ARG A 1 82 ? -12.799 7.478 -1.588 1.00 93.56 82 ARG A O 1
ATOM 655 N N . ARG A 1 83 ? -11.899 7.882 0.436 1.00 92.62 83 ARG A N 1
ATOM 656 C CA . ARG A 1 83 ? -10.622 8.422 -0.060 1.00 92.62 83 ARG A CA 1
ATOM 657 C C . ARG A 1 83 ? -9.818 7.341 -0.779 1.00 92.62 83 ARG A C 1
ATOM 659 O O . ARG A 1 83 ? -9.521 7.531 -1.950 1.00 92.62 83 ARG A O 1
ATOM 666 N N . VAL A 1 84 ? -9.571 6.194 -0.142 1.00 93.31 84 VAL A N 1
ATOM 667 C CA . VAL A 1 84 ? -8.858 5.054 -0.750 1.00 93.31 84 VAL A CA 1
ATOM 668 C C . VAL A 1 84 ? -9.524 4.628 -2.055 1.00 93.31 84 VAL A C 1
ATOM 670 O O . VAL A 1 84 ? -8.830 4.464 -3.051 1.00 93.31 84 VAL A O 1
ATOM 673 N N . ARG A 1 85 ? -10.862 4.552 -2.100 1.00 93.31 85 ARG A N 1
ATOM 674 C CA . ARG A 1 85 ? -11.583 4.254 -3.347 1.00 93.31 85 ARG A CA 1
ATOM 675 C C . ARG A 1 85 ? -11.262 5.244 -4.465 1.00 93.31 85 ARG A C 1
ATOM 677 O O . ARG A 1 85 ? -10.883 4.8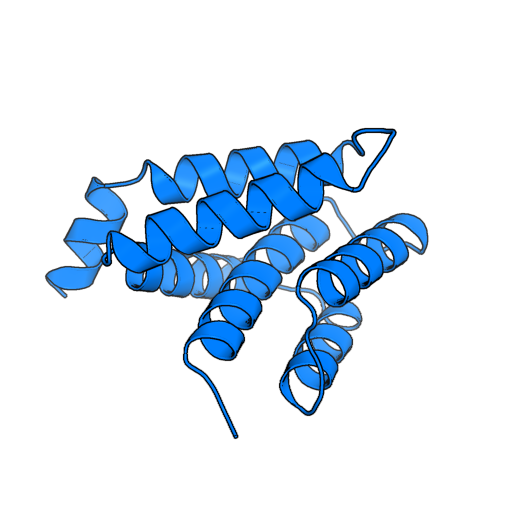23 -5.547 1.00 93.31 85 ARG A O 1
ATOM 684 N N . ARG A 1 86 ? -11.340 6.551 -4.193 1.00 92.00 86 ARG A N 1
ATOM 685 C CA . ARG A 1 86 ? -11.001 7.581 -5.191 1.00 92.00 86 ARG A CA 1
ATOM 686 C C . ARG A 1 86 ? -9.544 7.501 -5.647 1.00 92.00 86 ARG A C 1
ATOM 688 O O . ARG A 1 86 ? -9.264 7.767 -6.811 1.00 92.00 86 ARG A O 1
ATOM 695 N N . LEU A 1 87 ? -8.624 7.169 -4.740 1.00 90.88 87 LEU A N 1
ATOM 696 C CA . LEU A 1 87 ? -7.208 7.003 -5.071 1.00 90.88 87 LEU A CA 1
ATOM 697 C C . LEU A 1 87 ? -6.992 5.791 -5.988 1.00 90.88 87 LEU A C 1
ATOM 699 O O . LEU A 1 87 ? -6.299 5.921 -6.994 1.00 90.88 87 LEU A O 1
ATOM 703 N N . LEU A 1 88 ? -7.638 4.657 -5.698 1.00 89.81 88 LEU A N 1
ATOM 704 C CA . LEU A 1 88 ? -7.620 3.475 -6.566 1.00 89.81 88 LEU A CA 1
ATOM 705 C C . LEU A 1 88 ? -8.213 3.772 -7.946 1.00 89.81 88 LEU A C 1
ATOM 707 O O . LEU A 1 88 ? -7.576 3.480 -8.955 1.00 89.81 88 LEU A O 1
ATOM 711 N N . ASP A 1 89 ? -9.377 4.426 -8.000 1.00 89.44 89 ASP A N 1
ATOM 712 C CA . ASP A 1 89 ? -10.013 4.822 -9.262 1.00 89.44 89 ASP A CA 1
ATOM 713 C C . ASP A 1 89 ? -9.085 5.722 -10.097 1.00 89.44 89 ASP A C 1
ATOM 715 O O . ASP A 1 89 ? -9.027 5.606 -11.321 1.00 89.44 89 ASP A O 1
ATOM 719 N N . ARG A 1 90 ? -8.317 6.606 -9.443 1.00 88.25 90 ARG A N 1
ATOM 720 C CA . ARG A 1 90 ? -7.332 7.472 -10.104 1.00 88.25 90 ARG A CA 1
ATOM 721 C C . ARG A 1 90 ? -6.142 6.677 -10.646 1.00 88.25 90 ARG A C 1
ATOM 723 O O . ARG A 1 90 ? -5.729 6.937 -11.773 1.00 88.25 90 ARG A O 1
ATOM 730 N N . ILE A 1 91 ? -5.610 5.728 -9.874 1.00 84.94 91 ILE A N 1
ATOM 731 C CA . ILE A 1 91 ? -4.506 4.848 -10.298 1.00 84.94 91 ILE A CA 1
ATOM 732 C C . ILE A 1 91 ? -4.923 4.032 -11.527 1.00 84.94 91 ILE A C 1
ATOM 734 O O . ILE A 1 91 ? -4.212 4.020 -12.530 1.00 84.94 91 ILE A O 1
ATOM 738 N N . LEU A 1 92 ? -6.115 3.433 -11.492 1.00 82.25 92 LEU A N 1
ATOM 739 C CA . LEU A 1 92 ? -6.641 2.622 -12.590 1.00 82.25 92 LEU A CA 1
ATOM 740 C C . LEU A 1 92 ? -7.031 3.462 -13.813 1.00 82.25 92 LEU A C 1
ATOM 742 O O . LEU A 1 92 ? -6.771 3.069 -14.947 1.00 82.25 92 LEU A O 1
ATOM 746 N N . GLY A 1 93 ? -7.632 4.635 -13.602 1.00 78.88 93 GLY A N 1
ATOM 747 C CA . GLY A 1 93 ? -8.110 5.505 -14.678 1.00 78.88 93 GLY A CA 1
ATOM 748 C C . GLY A 1 93 ? -7.002 6.202 -15.474 1.00 78.88 93 GLY A C 1
ATOM 749 O O . GLY A 1 93 ? -7.248 6.658 -16.590 1.00 78.88 93 GLY A O 1
ATOM 750 N N . GLN A 1 94 ? -5.783 6.295 -14.931 1.00 72.56 94 GLN A N 1
ATOM 751 C CA . GLN A 1 94 ? -4.649 6.933 -15.608 1.00 72.56 94 GLN A CA 1
ATOM 752 C C . GLN A 1 94 ? -3.898 6.006 -16.575 1.00 72.56 94 GLN A C 1
ATOM 754 O O . GLN A 1 94 ? -3.110 6.502 -17.386 1.00 72.56 94 GLN A O 1
ATOM 759 N N . ARG A 1 95 ? -4.148 4.688 -16.558 1.00 67.00 95 ARG A N 1
ATOM 760 C CA . ARG A 1 95 ? -3.440 3.736 -17.426 1.00 67.00 95 ARG A CA 1
ATOM 761 C C . ARG A 1 95 ? -4.318 3.182 -18.544 1.00 67.00 95 ARG A C 1
ATOM 763 O O . ARG A 1 95 ? -5.480 2.846 -18.364 1.00 67.00 95 ARG A O 1
ATOM 770 N N . ARG A 1 96 ? -3.720 3.068 -19.736 1.00 59.97 96 ARG A N 1
ATOM 771 C CA . ARG A 1 96 ? -4.348 2.468 -20.931 1.00 59.97 96 ARG A CA 1
ATOM 772 C C . ARG A 1 96 ? -4.262 0.938 -20.959 1.00 59.97 96 ARG A C 1
ATOM 774 O O . ARG A 1 96 ? -4.991 0.317 -21.725 1.00 59.97 96 ARG A O 1
ATOM 781 N N . THR A 1 97 ? -3.393 0.353 -20.137 1.00 61.94 97 THR A N 1
ATOM 782 C CA . THR A 1 97 ? -3.154 -1.091 -20.059 1.00 61.94 97 THR A CA 1
ATOM 783 C C . THR A 1 97 ? -3.096 -1.489 -18.593 1.00 61.94 97 THR A C 1
ATOM 785 O O . THR A 1 97 ? -2.361 -0.862 -17.833 1.00 61.94 97 THR A O 1
ATOM 788 N N . VAL A 1 98 ? -3.858 -2.514 -18.206 1.00 65.38 98 VAL A N 1
ATOM 789 C CA . VAL A 1 98 ? -3.830 -3.059 -16.844 1.00 65.38 98 VAL A CA 1
ATOM 790 C C . VAL A 1 98 ? -2.628 -3.983 -16.725 1.00 65.38 98 VAL A C 1
ATOM 792 O O . VAL A 1 98 ? -2.558 -5.007 -17.408 1.00 65.38 98 VAL A O 1
ATOM 795 N N . PHE A 1 99 ? -1.676 -3.616 -15.872 1.00 77.44 99 PHE A N 1
ATOM 796 C CA . PHE A 1 99 ? -0.542 -4.475 -15.570 1.00 77.44 99 PHE A CA 1
ATOM 797 C C . PHE A 1 99 ? -0.970 -5.583 -14.582 1.00 77.44 99 PHE A C 1
ATOM 799 O O . PHE A 1 99 ? -1.736 -5.288 -13.661 1.00 77.44 99 PHE A O 1
ATOM 806 N N . PRO A 1 100 ? -0.508 -6.847 -14.704 1.00 83.62 100 PRO A N 1
ATOM 807 C CA . PRO A 1 100 ? -0.944 -7.932 -13.813 1.00 83.62 100 PRO A CA 1
ATOM 808 C C . PRO A 1 100 ? -0.747 -7.626 -12.322 1.00 83.62 100 PRO A C 1
ATOM 810 O O . PRO A 1 100 ? -1.611 -7.945 -11.507 1.00 83.62 100 PRO A O 1
ATOM 813 N N . LEU A 1 101 ? 0.352 -6.948 -11.973 1.00 85.19 101 LEU A N 1
ATOM 814 C CA . LEU A 1 101 ? 0.599 -6.509 -10.601 1.00 85.19 101 LEU A CA 1
ATOM 815 C C . LEU A 1 101 ? -0.400 -5.433 -10.138 1.00 85.19 101 LEU A C 1
ATOM 817 O O . LEU A 1 101 ? -0.830 -5.474 -8.994 1.00 85.19 101 LEU A O 1
ATOM 821 N N . GLU A 1 102 ? -0.837 -4.508 -10.999 1.00 86.12 102 GLU A N 1
ATOM 822 C CA . GLU A 1 102 ? -1.864 -3.517 -10.622 1.00 86.12 102 GLU A CA 1
ATOM 823 C C . GLU A 1 102 ? -3.218 -4.162 -10.353 1.00 86.12 102 GLU A C 1
ATOM 825 O O . GLU A 1 102 ? -3.928 -3.736 -9.442 1.00 86.12 102 GLU A O 1
ATOM 830 N N . ALA A 1 103 ? -3.574 -5.193 -11.121 1.00 86.94 103 ALA A N 1
ATOM 831 C CA . ALA A 1 103 ? -4.784 -5.963 -10.872 1.00 86.94 103 ALA A CA 1
ATOM 832 C C . ALA A 1 103 ? -4.707 -6.676 -9.513 1.00 86.94 103 ALA A C 1
ATOM 834 O O . ALA A 1 103 ? -5.631 -6.549 -8.712 1.00 86.94 103 ALA A O 1
ATOM 835 N N . ALA A 1 104 ? -3.585 -7.345 -9.225 1.00 88.88 104 ALA A N 1
ATOM 836 C CA . ALA A 1 104 ? -3.358 -8.022 -7.947 1.00 88.88 104 ALA A CA 1
ATOM 837 C C . ALA A 1 104 ? -3.408 -7.048 -6.757 1.00 88.88 104 ALA A C 1
ATOM 839 O O . ALA A 1 104 ? -4.120 -7.287 -5.782 1.00 88.88 104 ALA A O 1
ATOM 840 N N . VAL A 1 105 ? -2.720 -5.909 -6.872 1.00 90.62 105 VAL A N 1
ATOM 841 C CA . VAL A 1 105 ? -2.720 -4.840 -5.866 1.00 90.62 105 VAL A CA 1
ATOM 842 C C . VAL A 1 105 ? -4.125 -4.301 -5.639 1.00 90.62 105 VAL A C 1
ATOM 844 O O . VAL A 1 105 ? -4.565 -4.178 -4.500 1.00 90.62 105 VAL A O 1
ATOM 847 N N . THR A 1 106 ? -4.858 -4.007 -6.708 1.00 89.75 106 THR A N 1
ATOM 848 C CA . THR A 1 106 ? -6.220 -3.478 -6.601 1.00 89.75 106 THR A CA 1
ATOM 849 C C . THR A 1 106 ? -7.131 -4.471 -5.893 1.00 89.75 106 THR A C 1
ATOM 851 O O . THR A 1 106 ? -7.807 -4.107 -4.932 1.00 89.75 106 THR A O 1
ATOM 854 N N . GLU A 1 107 ? -7.099 -5.738 -6.306 1.00 91.69 107 GLU A N 1
ATOM 855 C CA . GLU A 1 107 ? -7.898 -6.794 -5.691 1.00 91.69 107 GLU A CA 1
ATOM 856 C C . GLU A 1 107 ? -7.554 -6.957 -4.202 1.00 91.69 107 GLU A C 1
ATOM 858 O O . GLU A 1 107 ? -8.443 -7.093 -3.359 1.00 91.69 107 GLU A O 1
ATOM 863 N N . LYS A 1 108 ? -6.266 -6.877 -3.847 1.00 93.69 108 LYS A N 1
ATOM 864 C CA . LYS A 1 108 ? -5.802 -6.903 -2.458 1.00 93.69 108 LYS A CA 1
ATOM 865 C C . LYS A 1 108 ? -6.404 -5.760 -1.642 1.00 93.69 108 LYS A C 1
ATOM 867 O O . LYS A 1 108 ? -6.968 -6.015 -0.575 1.00 93.69 108 LYS A O 1
ATOM 872 N N . ILE A 1 109 ? -6.322 -4.520 -2.126 1.00 93.94 109 ILE A N 1
ATOM 873 C CA . ILE A 1 109 ? -6.878 -3.365 -1.407 1.00 93.94 109 ILE A CA 1
ATOM 874 C C . ILE A 1 109 ? -8.402 -3.475 -1.301 1.00 93.94 109 ILE A C 1
ATOM 876 O O . ILE A 1 109 ? -8.956 -3.227 -0.231 1.00 93.94 109 ILE A O 1
ATOM 880 N N . GLU A 1 110 ? -9.096 -3.912 -2.352 1.00 93.31 110 GLU A N 1
ATOM 881 C CA . GLU A 1 110 ? -10.542 -4.143 -2.302 1.00 93.31 110 GLU A CA 1
ATOM 882 C C . GLU A 1 110 ? -10.923 -5.205 -1.266 1.00 93.31 110 GLU A C 1
ATOM 884 O O . GLU A 1 110 ? -11.881 -5.013 -0.508 1.00 93.31 110 GLU A O 1
ATOM 889 N N . ARG A 1 111 ? -10.162 -6.302 -1.170 1.00 94.25 111 ARG A N 1
ATOM 890 C CA . ARG A 1 111 ? -10.351 -7.307 -0.116 1.00 94.25 111 ARG A CA 1
ATOM 891 C C . ARG A 1 111 ? -10.167 -6.693 1.273 1.00 94.25 111 ARG A C 1
ATOM 893 O O . ARG A 1 111 ? -11.033 -6.888 2.123 1.00 94.25 111 ARG A O 1
ATOM 900 N N . LEU A 1 112 ? -9.118 -5.897 1.492 1.00 93.75 112 LEU A N 1
ATOM 901 C CA . LEU A 1 112 ? -8.873 -5.211 2.771 1.00 93.75 112 LEU A CA 1
ATOM 902 C C . LEU A 1 112 ? -9.983 -4.213 3.124 1.00 93.75 112 LEU A C 1
ATOM 904 O O . LEU A 1 112 ? -10.421 -4.146 4.269 1.00 93.75 112 LEU A O 1
ATOM 908 N N . MET A 1 113 ? -10.501 -3.478 2.140 1.00 92.38 113 MET A N 1
ATOM 909 C CA . MET A 1 113 ? -11.654 -2.601 2.336 1.00 92.38 113 MET A CA 1
ATOM 910 C C . MET A 1 113 ? -12.896 -3.384 2.763 1.00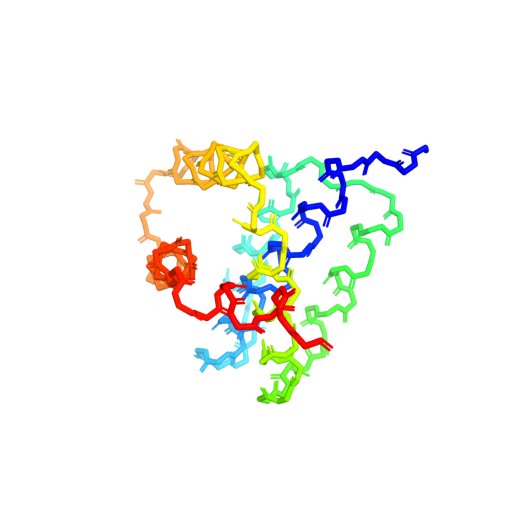 92.38 113 MET A C 1
ATOM 912 O O . MET A 1 113 ? -13.675 -2.903 3.586 1.00 92.38 113 MET A O 1
ATOM 916 N N . ASN A 1 114 ? -13.106 -4.583 2.228 1.00 91.88 114 ASN A N 1
ATOM 917 C CA . ASN A 1 114 ? -14.273 -5.404 2.542 1.00 91.88 114 ASN A CA 1
ATOM 918 C C . ASN A 1 114 ? -14.107 -6.272 3.804 1.00 91.88 114 ASN A C 1
ATOM 920 O O . ASN A 1 114 ? -15.104 -6.799 4.300 1.00 91.88 114 ASN A O 1
ATOM 924 N N . ASP A 1 115 ? -12.903 -6.352 4.377 1.00 91.94 115 ASP A N 1
ATOM 925 C CA . ASP A 1 115 ? -12.589 -7.079 5.614 1.00 91.94 115 ASP A CA 1
ATOM 926 C C . ASP A 1 115 ? -13.096 -6.348 6.873 1.00 91.94 115 ASP A C 1
ATOM 928 O O . ASP A 1 115 ? -12.338 -5.854 7.708 1.00 91.94 115 ASP A O 1
ATOM 932 N N . ARG A 1 116 ? -14.423 -6.259 7.020 1.00 84.69 116 ARG A N 1
ATOM 933 C CA . ARG A 1 116 ? -15.056 -5.589 8.170 1.00 84.69 116 ARG A CA 1
ATOM 934 C C . ARG A 1 116 ? -14.676 -6.235 9.498 1.00 84.69 116 ARG A C 1
ATOM 936 O O . ARG A 1 116 ? -14.393 -5.525 10.452 1.00 84.69 116 ARG A O 1
ATOM 943 N N . SER A 1 117 ? -14.621 -7.564 9.550 1.00 85.44 117 SER A N 1
ATOM 944 C CA . SER A 1 117 ? -14.298 -8.290 10.780 1.00 85.44 117 SER A CA 1
ATOM 945 C C . SER A 1 117 ? -12.844 -8.107 11.216 1.00 85.44 117 SER A C 1
ATOM 947 O O . SER A 1 117 ? -12.579 -8.102 12.417 1.00 85.44 117 SER A O 1
ATOM 949 N N . GLY A 1 118 ? -11.898 -7.984 10.280 1.00 83.00 118 GLY A N 1
ATOM 950 C CA . GLY A 1 118 ? -10.512 -7.633 10.592 1.00 83.00 118 GLY A CA 1
ATOM 951 C C . GLY A 1 118 ? -10.387 -6.203 11.114 1.00 83.00 118 GLY A C 1
ATOM 952 O O . GLY A 1 118 ? -9.708 -5.972 12.111 1.00 83.00 118 GLY A O 1
ATOM 953 N N . ILE A 1 119 ? -11.104 -5.257 10.500 1.00 82.06 119 ILE A N 1
ATOM 954 C CA . ILE A 1 119 ? -11.144 -3.853 10.939 1.00 82.06 119 ILE A CA 1
ATOM 955 C C . ILE A 1 119 ? -11.756 -3.728 12.344 1.00 82.06 119 ILE A C 1
ATOM 957 O O . ILE A 1 119 ? -11.186 -3.069 13.207 1.00 82.06 119 ILE A O 1
ATOM 961 N N . GLU A 1 120 ? -12.889 -4.386 12.604 1.00 82.00 120 GLU A N 1
ATOM 962 C CA . GLU A 1 120 ? -13.571 -4.354 13.906 1.00 82.00 120 GLU A CA 1
ATOM 963 C C . GLU A 1 120 ? -12.710 -4.935 15.033 1.00 82.00 120 GLU A C 1
ATOM 965 O O . GLU A 1 120 ? -12.693 -4.382 16.131 1.00 82.00 120 GLU A O 1
ATOM 970 N N . ARG A 1 121 ?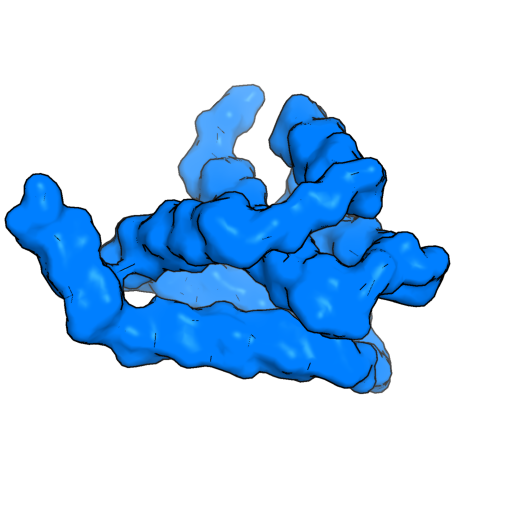 -11.957 -6.010 14.762 1.00 85.06 121 ARG A N 1
ATOM 971 C CA . ARG A 1 121 ? -11.046 -6.615 15.746 1.00 85.06 121 ARG A CA 1
ATOM 972 C C . ARG A 1 121 ? -9.931 -5.664 16.181 1.00 85.06 121 ARG A C 1
ATOM 974 O O . ARG A 1 121 ? -9.621 -5.624 17.365 1.00 85.06 121 ARG A O 1
ATOM 981 N N . LEU A 1 122 ? -9.373 -4.883 15.256 1.00 83.56 122 LEU A N 1
ATOM 982 C CA . LEU A 1 122 ? -8.312 -3.910 15.555 1.00 83.56 122 LEU A CA 1
ATOM 983 C C . LEU A 1 122 ? -8.797 -2.718 16.389 1.00 83.56 122 LEU A C 1
ATOM 985 O O . LEU A 1 122 ? -8.005 -2.081 17.069 1.00 83.56 122 LEU A O 1
ATOM 989 N N . LEU A 1 123 ? -10.092 -2.400 16.338 1.00 74.56 123 LEU A N 1
ATOM 990 C CA . LEU A 1 123 ? -10.678 -1.327 17.148 1.00 74.56 123 LEU A CA 1
ATOM 991 C C . LEU A 1 123 ? -10.998 -1.766 18.585 1.00 74.56 123 LEU A C 1
ATOM 993 O O . LEU A 1 123 ? -11.306 -0.921 19.422 1.00 74.56 123 LEU A O 1
ATOM 997 N N . GLN A 1 124 ? -10.990 -3.074 18.854 1.00 72.50 124 GLN A N 1
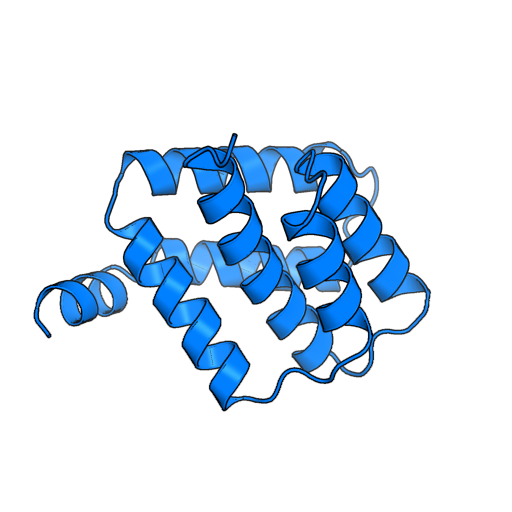ATOM 998 C CA . GLN A 1 124 ? -11.329 -3.662 20.154 1.00 72.50 124 GLN A CA 1
ATOM 999 C C . GLN A 1 124 ? -10.100 -4.067 20.985 1.00 72.50 124 GLN A C 1
ATOM 1001 O O . GLN A 1 124 ? -10.261 -4.392 22.161 1.00 72.50 124 GLN A O 1
ATOM 1006 N N . SER A 1 125 ? -8.910 -4.080 20.378 1.00 57.88 125 SER A N 1
ATOM 1007 C CA . SER A 1 125 ? -7.609 -4.358 21.007 1.00 57.88 125 SER A CA 1
ATOM 1008 C C . SER A 1 125 ? -6.950 -3.096 21.545 1.00 57.88 125 SER A C 1
ATOM 1010 O O . SER A 1 125 ? -6.402 -3.161 22.666 1.00 57.88 125 SER A O 1
#